Protein AF-A0A8K0CFI1-F1 (afdb_monomer_lite)

Radius of gyration: 25.07 Å; chains: 1; bounding box: 62×18×66 Å

Secondary structure (DSSP, 8-state):
-PEE-SGGGHHHHHHHHHHTTTS-HHHHT---EEEETTTTEEEEGGG--GGGGT--------------------HHHHHHHHHHHTT--

pLDDT: mean 71.22, std 16.39, range [45.16, 94.19]

Structure (mmCIF, N/CA/C/O backbone):
data_AF-A0A8K0CFI1-F1
#
_entry.id   AF-A0A8K0CFI1-F1
#
loop_
_atom_site.group_PDB
_atom_site.id
_atom_site.type_symbol
_atom_site.label_atom_id
_atom_site.label_alt_id
_atom_site.label_comp_id
_atom_site.label_asym_id
_atom_site.label_entity_id
_atom_site.label_seq_id
_atom_site.pdbx_PDB_ins_code
_atom_site.Cartn_x
_atom_site.Cartn_y
_atom_site.Cartn_z
_atom_site.occupancy
_atom_site.B_iso_or_equiv
_atom_site.auth_seq_id
_atom_site.auth_comp_id
_atom_site.auth_asym_id
_atom_site.auth_atom_id
_atom_site.pdbx_PDB_model_num
ATOM 1 N N . ASN A 1 1 ? 10.883 -10.930 -6.817 1.00 62.56 1 ASN A N 1
ATOM 2 C CA . ASN A 1 1 ? 9.438 -10.639 -6.826 1.00 62.56 1 ASN A CA 1
ATOM 3 C C . ASN A 1 1 ? 9.235 -9.181 -6.418 1.00 62.56 1 ASN A C 1
ATOM 5 O O . ASN A 1 1 ? 9.350 -8.910 -5.227 1.00 62.56 1 ASN A O 1
ATOM 9 N N . PRO A 1 2 ? 9.084 -8.227 -7.353 1.00 83.69 2 PRO A N 1
ATOM 10 C CA . PRO A 1 2 ? 8.795 -6.841 -6.989 1.00 83.69 2 PRO A CA 1
ATOM 11 C C . PRO A 1 2 ? 7.355 -6.725 -6.468 1.00 83.69 2 PRO A C 1
ATOM 13 O O . PRO A 1 2 ? 6.441 -7.305 -7.046 1.00 83.69 2 PRO A O 1
ATOM 16 N N . LEU A 1 3 ? 7.150 -5.994 -5.371 1.00 91.62 3 LEU A N 1
ATOM 17 C CA . LEU A 1 3 ? 5.808 -5.716 -4.850 1.00 91.62 3 LEU A CA 1
ATOM 18 C C . LEU A 1 3 ? 5.058 -4.793 -5.818 1.00 91.62 3 LEU A C 1
ATOM 20 O O . LEU A 1 3 ? 5.658 -3.865 -6.360 1.00 91.62 3 LEU A O 1
ATOM 24 N N . VAL A 1 4 ? 3.757 -5.006 -6.004 1.00 92.69 4 VAL A N 1
ATOM 25 C CA . VAL A 1 4 ? 2.905 -4.179 -6.873 1.00 92.69 4 VAL A CA 1
ATOM 26 C C . VAL A 1 4 ? 2.067 -3.239 -6.011 1.00 92.69 4 VAL A C 1
ATOM 28 O O . VAL A 1 4 ? 1.464 -3.670 -5.035 1.00 92.69 4 VAL A O 1
ATOM 31 N N . CYS A 1 5 ? 2.043 -1.944 -6.334 1.00 92.06 5 CYS A N 1
ATOM 32 C CA . CYS A 1 5 ? 1.241 -0.965 -5.599 1.00 92.06 5 CYS A CA 1
ATOM 33 C C . CYS A 1 5 ? -0.250 -1.073 -5.979 1.00 92.06 5 CYS A C 1
ATOM 35 O O . CYS A 1 5 ? -0.770 -0.208 -6.685 1.00 92.06 5 CYS A O 1
ATOM 37 N N . ASP A 1 6 ? -0.933 -2.116 -5.505 1.00 89.31 6 ASP A N 1
ATOM 38 C CA . ASP A 1 6 ? -2.367 -2.352 -5.711 1.00 89.31 6 ASP A CA 1
ATOM 39 C C . ASP A 1 6 ? -3.162 -2.471 -4.393 1.00 89.31 6 ASP A C 1
ATOM 41 O O . ASP A 1 6 ? -2.632 -2.386 -3.282 1.00 89.31 6 ASP A O 1
ATOM 45 N N . CYS A 1 7 ? -4.476 -2.655 -4.505 1.00 88.12 7 CYS A N 1
ATOM 46 C CA . CYS A 1 7 ? -5.367 -2.665 -3.351 1.00 88.12 7 CYS A CA 1
ATOM 47 C C . CYS A 1 7 ? -5.143 -3.804 -2.364 1.00 88.12 7 CYS A C 1
ATOM 49 O O . CYS A 1 7 ? -5.569 -3.676 -1.212 1.00 88.12 7 CYS A O 1
ATOM 51 N N . GLU A 1 8 ? -4.484 -4.883 -2.776 1.00 87.06 8 GLU A N 1
ATOM 52 C CA . GLU A 1 8 ? -4.150 -5.980 -1.875 1.00 87.06 8 GLU A CA 1
ATOM 53 C C . GLU A 1 8 ? -2.958 -5.629 -0.987 1.00 87.06 8 GLU A C 1
ATOM 55 O O . GLU A 1 8 ? -2.789 -6.236 0.063 1.00 87.06 8 GLU A O 1
ATOM 60 N N . LEU A 1 9 ? 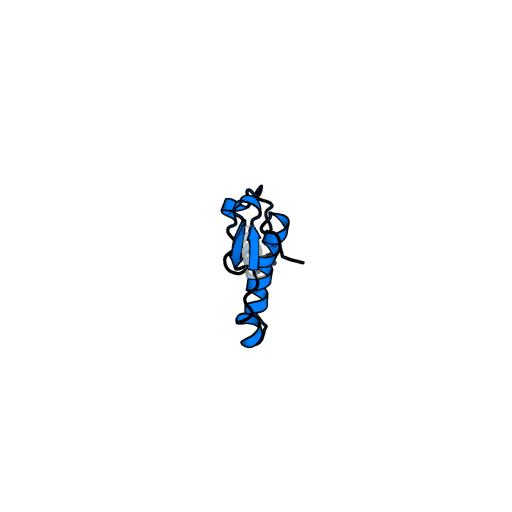-2.175 -4.600 -1.327 1.00 89.25 9 LEU A N 1
ATOM 61 C CA . LEU A 1 9 ? -1.016 -4.177 -0.540 1.00 89.25 9 LEU A CA 1
ATOM 62 C C . LEU A 1 9 ? -1.346 -3.162 0.572 1.00 89.25 9 LEU A C 1
ATOM 64 O O . LEU A 1 9 ? -0.478 -2.804 1.369 1.00 89.25 9 LEU A O 1
ATOM 68 N N . GLN A 1 10 ? -2.597 -2.700 0.681 1.00 85.50 10 GLN A N 1
ATOM 69 C CA . GLN A 1 10 ? -2.992 -1.674 1.661 1.00 85.50 10 GLN A CA 1
ATOM 70 C C . GLN A 1 10 ? -2.712 -2.070 3.117 1.00 85.50 10 GLN A C 1
ATOM 72 O O . GLN A 1 10 ? -2.299 -1.224 3.918 1.00 85.50 10 GLN A O 1
ATOM 77 N N . TRP A 1 11 ? -2.897 -3.350 3.462 1.00 83.56 11 TRP A N 1
ATOM 78 C CA . TRP A 1 11 ? -2.673 -3.857 4.823 1.00 83.56 11 TRP A CA 1
ATOM 79 C C . TRP A 1 11 ? -1.232 -3.626 5.291 1.00 83.56 11 TRP A C 1
ATOM 81 O O . TRP A 1 11 ? -0.989 -3.411 6.480 1.00 83.56 11 TRP A O 1
ATOM 91 N N . TYR A 1 12 ? -0.278 -3.609 4.355 1.00 83.62 12 TYR A N 1
ATOM 92 C CA . TYR A 1 12 ? 1.145 -3.521 4.648 1.00 83.62 12 TYR A CA 1
ATOM 93 C C . TYR A 1 12 ? 1.508 -2.191 5.317 1.00 83.62 12 TYR A C 1
ATOM 95 O O . TYR A 1 12 ? 2.337 -2.158 6.225 1.00 83.62 12 TYR A O 1
ATOM 103 N N . LYS A 1 13 ? 0.829 -1.092 4.950 1.00 79.75 13 LYS A N 1
ATOM 104 C CA . LYS A 1 13 ? 1.006 0.218 5.604 1.00 79.75 13 LYS A CA 1
ATOM 105 C C . LYS A 1 13 ? 0.680 0.149 7.094 1.00 79.75 13 LYS A C 1
ATOM 107 O O . LYS A 1 13 ? 1.396 0.721 7.913 1.00 79.75 13 LYS A O 1
ATOM 112 N N . ASN A 1 14 ? -0.409 -0.536 7.438 1.00 79.06 14 ASN A N 1
ATOM 113 C CA . ASN A 1 14 ? -0.868 -0.670 8.818 1.00 79.06 14 ASN A CA 1
ATOM 114 C C . ASN A 1 14 ? 0.016 -1.647 9.596 1.00 79.06 14 ASN A C 1
ATOM 116 O O . ASN A 1 14 ? 0.388 -1.364 10.730 1.00 79.06 14 ASN A O 1
ATOM 120 N N . TRP A 1 15 ? 0.432 -2.745 8.966 1.00 82.12 15 TRP A N 1
ATOM 121 C CA . TRP A 1 15 ? 1.381 -3.687 9.554 1.00 82.12 15 TRP A CA 1
ATOM 122 C C . TRP A 1 15 ? 2.734 -3.033 9.872 1.00 82.12 15 TRP A C 1
ATOM 124 O O . TRP A 1 15 ? 3.221 -3.158 10.994 1.00 82.12 15 TRP A O 1
ATOM 134 N N . LEU A 1 16 ? 3.282 -2.230 8.949 1.00 78.94 16 LEU A N 1
ATOM 135 C CA . LEU A 1 16 ? 4.516 -1.467 9.173 1.00 78.94 16 LEU A CA 1
ATOM 136 C C . LEU A 1 16 ? 4.421 -0.509 10.366 1.00 78.94 16 LEU A C 1
ATOM 138 O O . LEU A 1 16 ? 5.406 -0.326 11.078 1.00 78.94 16 LEU A O 1
ATOM 142 N N . LYS A 1 17 ? 3.261 0.117 10.600 1.00 77.12 17 LYS A N 1
ATOM 143 C CA . LYS A 1 17 ? 3.071 0.992 11.768 1.00 77.12 17 LYS A CA 1
ATOM 144 C C . LYS A 1 17 ? 3.207 0.219 13.081 1.00 77.12 17 LYS A C 1
ATOM 146 O O . LYS A 1 17 ? 3.863 0.720 13.985 1.00 77.12 17 LYS A O 1
ATOM 151 N N . ASN A 1 18 ? 2.647 -0.989 13.154 1.00 77.38 18 ASN A N 1
ATOM 152 C CA . ASN A 1 18 ? 2.683 -1.819 14.363 1.00 77.38 18 ASN A CA 1
ATOM 153 C C . ASN A 1 18 ? 4.066 -2.435 14.625 1.00 77.38 18 ASN A C 1
ATOM 155 O O . ASN A 1 18 ? 4.438 -2.642 15.775 1.00 77.38 18 ASN A O 1
ATOM 159 N N . LEU A 1 19 ? 4.841 -2.722 13.574 1.00 72.94 19 LEU A N 1
ATOM 160 C CA . LEU A 1 19 ? 6.209 -3.231 13.720 1.00 72.94 19 LEU A CA 1
ATOM 161 C C . LEU A 1 19 ? 7.191 -2.184 14.240 1.00 72.94 19 LEU A C 1
ATOM 163 O O . LEU A 1 19 ? 8.078 -2.505 15.024 1.00 72.94 19 LEU A O 1
ATOM 167 N N . ARG A 1 20 ? 7.026 -0.917 13.840 1.00 66.62 20 ARG A N 1
ATOM 168 C CA . ARG A 1 20 ? 7.898 0.180 14.298 1.00 66.62 20 ARG A CA 1
ATOM 169 C C . ARG A 1 20 ? 7.889 0.369 15.814 1.00 66.62 20 ARG A C 1
ATOM 171 O O . ARG A 1 20 ? 8.833 0.942 16.341 1.00 66.62 20 ARG A O 1
ATOM 178 N N . GLU A 1 21 ? 6.841 -0.085 16.492 1.00 64.81 21 GLU A N 1
ATOM 179 C CA . GLU A 1 21 ? 6.745 -0.052 17.952 1.00 64.81 21 GLU A CA 1
ATOM 180 C C . GLU A 1 21 ? 7.556 -1.177 18.625 1.00 64.81 21 GLU A C 1
ATOM 182 O O . GLU A 1 21 ? 7.863 -1.075 19.809 1.00 64.81 21 GLU A O 1
ATOM 187 N N . LYS A 1 22 ? 7.918 -2.242 17.892 1.00 64.69 22 LYS A N 1
ATOM 188 C CA . LYS A 1 22 ? 8.491 -3.475 18.460 1.00 64.69 22 LYS A CA 1
ATOM 189 C C . LYS A 1 22 ? 9.895 -3.841 17.969 1.00 64.69 22 LYS A C 1
ATOM 191 O O . LYS A 1 22 ? 10.577 -4.568 18.684 1.00 64.69 22 LYS A O 1
ATOM 196 N N . ASP A 1 23 ? 10.324 -3.364 16.800 1.00 63.12 23 ASP A N 1
ATOM 197 C CA . ASP A 1 23 ? 11.581 -3.800 16.172 1.00 63.12 23 ASP A CA 1
ATOM 198 C C . ASP A 1 23 ? 12.762 -2.824 16.337 1.00 63.12 23 ASP A C 1
ATOM 200 O O . ASP A 1 23 ? 12.597 -1.597 16.350 1.00 63.12 23 ASP A O 1
ATOM 204 N N . ASP A 1 24 ? 13.972 -3.403 16.349 1.00 63.66 24 ASP A N 1
ATOM 205 C CA . ASP A 1 24 ? 15.273 -2.725 16.367 1.00 63.66 24 ASP A CA 1
ATOM 206 C C . ASP A 1 24 ? 15.408 -1.653 15.270 1.00 63.66 24 ASP A C 1
ATOM 208 O O . ASP A 1 24 ? 14.944 -1.801 14.133 1.00 63.66 24 ASP A O 1
ATOM 212 N N . GLU A 1 25 ? 16.155 -0.590 15.584 1.00 64.38 25 GLU A N 1
ATOM 213 C CA . GLU A 1 25 ? 16.445 0.573 14.726 1.00 64.38 25 GLU A CA 1
ATOM 214 C C . GLU A 1 25 ? 16.926 0.196 13.300 1.00 64.38 25 GLU A C 1
ATOM 216 O O . GLU A 1 25 ? 16.769 0.962 12.344 1.00 64.38 25 GLU A O 1
ATOM 221 N N . MET A 1 26 ? 17.483 -1.011 13.126 1.00 63.44 26 MET A N 1
ATOM 222 C CA . MET A 1 26 ? 17.922 -1.556 11.837 1.00 63.44 26 MET A CA 1
ATOM 223 C C . MET A 1 26 ? 16.781 -1.950 10.886 1.00 63.44 26 MET A C 1
ATOM 225 O O . MET A 1 26 ? 16.912 -1.728 9.680 1.00 63.44 26 MET A O 1
ATOM 229 N N . MET A 1 27 ? 15.658 -2.489 11.376 1.00 63.16 27 MET A N 1
ATOM 230 C CA . MET A 1 27 ? 14.521 -2.847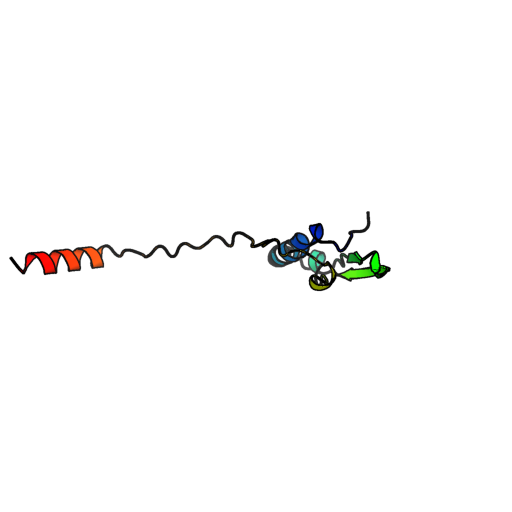 10.509 1.00 63.16 27 MET A CA 1
ATOM 231 C C . MET A 1 27 ? 13.793 -1.598 9.998 1.00 63.16 27 MET A C 1
ATOM 233 O O . MET A 1 27 ? 13.296 -1.576 8.871 1.00 63.16 27 MET A O 1
ATOM 237 N N . GLN A 1 28 ? 13.831 -0.510 10.772 1.00 63.06 28 GLN A N 1
ATOM 238 C CA . GLN A 1 28 ? 13.250 0.786 10.405 1.00 63.06 28 GLN A CA 1
ATOM 239 C C . GLN A 1 28 ? 13.972 1.452 9.220 1.00 63.06 28 GLN A C 1
ATOM 241 O O . GLN A 1 28 ? 13.357 2.217 8.472 1.00 63.06 28 GLN A O 1
ATOM 246 N N . LYS A 1 29 ? 15.261 1.139 9.018 1.00 65.06 29 LYS A N 1
ATOM 247 C CA . LYS A 1 29 ? 16.104 1.694 7.944 1.00 65.06 29 LYS A CA 1
ATOM 248 C C . LYS A 1 29 ? 15.987 0.941 6.615 1.00 65.06 29 LYS A C 1
ATOM 250 O O . LYS A 1 29 ? 16.485 1.428 5.598 1.00 65.06 29 LYS A O 1
ATOM 255 N N . LYS A 1 30 ? 15.330 -0.225 6.574 1.00 72.06 30 LYS A N 1
ATOM 256 C CA . LYS A 1 30 ? 15.230 -1.017 5.341 1.00 72.06 30 LYS A CA 1
ATOM 257 C C . LYS A 1 30 ? 14.167 -0.429 4.409 1.00 72.06 30 LYS A C 1
ATOM 259 O O . LYS A 1 30 ? 12.962 -0.564 4.624 1.00 72.06 30 LYS A O 1
ATOM 264 N N . ARG A 1 31 ? 14.622 0.235 3.341 1.00 78.94 31 ARG A N 1
ATOM 265 C CA . ARG A 1 31 ? 13.748 0.807 2.309 1.00 78.94 31 ARG A CA 1
ATOM 266 C C . ARG A 1 31 ? 13.060 -0.319 1.538 1.00 78.94 31 ARG A C 1
ATOM 268 O O . ARG A 1 31 ? 13.678 -0.957 0.694 1.00 78.94 31 ARG A O 1
ATOM 275 N N . THR A 1 32 ? 11.780 -0.544 1.818 1.00 87.12 32 THR A N 1
ATOM 276 C CA . THR A 1 32 ? 10.955 -1.495 1.062 1.00 87.12 32 THR A CA 1
ATOM 277 C C . THR A 1 32 ? 10.019 -0.713 0.139 1.00 87.12 32 THR A C 1
ATOM 279 O O . THR A 1 32 ? 9.358 0.233 0.581 1.00 87.12 32 THR A O 1
ATOM 282 N N . VAL A 1 33 ? 9.999 -1.069 -1.147 1.00 91.94 33 VAL A N 1
ATOM 283 C CA . VAL A 1 33 ? 9.270 -0.344 -2.199 1.00 91.94 33 VAL A CA 1
ATOM 284 C C . VAL A 1 33 ? 8.305 -1.259 -2.950 1.00 91.94 33 VAL A C 1
ATOM 286 O O . VAL A 1 33 ? 8.529 -2.466 -3.031 1.00 91.94 33 VAL A O 1
ATOM 289 N N . CYS A 1 34 ? 7.246 -0.674 -3.508 1.00 93.00 34 CYS A N 1
ATOM 290 C CA . CYS A 1 34 ? 6.401 -1.296 -4.524 1.00 93.00 34 CYS A CA 1
ATOM 291 C C . CYS A 1 34 ? 6.498 -0.523 -5.843 1.00 93.00 34 CYS A C 1
ATOM 293 O O . CYS A 1 34 ? 6.846 0.658 -5.850 1.00 93.00 34 CYS A O 1
ATOM 295 N N . ILE A 1 35 ? 6.178 -1.184 -6.951 1.00 94.19 35 ILE A N 1
ATOM 296 C CA . ILE A 1 35 ? 6.111 -0.599 -8.289 1.00 94.19 35 ILE A CA 1
ATOM 297 C C . ILE A 1 35 ? 4.643 -0.380 -8.647 1.00 94.19 35 ILE A C 1
ATOM 299 O O . ILE A 1 35 ? 3.823 -1.285 -8.496 1.00 94.19 35 ILE A O 1
ATOM 303 N N . MET A 1 36 ? 4.309 0.809 -9.145 1.00 93.06 36 MET A N 1
ATOM 304 C CA . MET A 1 36 ? 3.016 1.097 -9.757 1.00 93.06 36 MET A CA 1
ATOM 305 C C . MET A 1 36 ? 3.133 0.910 -11.277 1.00 93.06 36 MET A C 1
ATOM 307 O O . MET A 1 36 ? 3.749 1.756 -11.929 1.00 93.06 36 MET A O 1
ATOM 311 N N . PRO A 1 37 ? 2.559 -0.158 -11.866 1.00 90.19 37 PRO A N 1
ATOM 312 C CA . PRO A 1 37 ? 2.783 -0.493 -13.275 1.00 90.19 37 PRO A CA 1
ATOM 313 C C . PRO A 1 37 ? 2.297 0.590 -14.241 1.00 90.19 37 PRO A C 1
ATOM 315 O O . PRO A 1 37 ? 2.930 0.839 -15.256 1.00 90.19 37 PRO A O 1
ATOM 318 N N . GLN A 1 38 ? 1.211 1.283 -13.889 1.00 91.00 38 GLN A N 1
ATOM 319 C CA . GLN A 1 38 ? 0.627 2.350 -14.709 1.00 91.00 38 GLN A CA 1
ATOM 320 C C . GLN A 1 38 ? 1.558 3.566 -14.856 1.00 91.00 38 GLN A C 1
ATOM 322 O O . GLN A 1 38 ? 1.533 4.247 -15.875 1.00 91.00 38 GLN A O 1
ATOM 327 N N . GLU A 1 39 ? 2.401 3.828 -13.853 1.00 91.69 39 GLU A N 1
ATOM 328 C CA . GLU A 1 39 ? 3.323 4.971 -13.836 1.00 91.69 39 GLU A CA 1
ATOM 329 C C . GLU A 1 39 ? 4.788 4.559 -14.052 1.00 91.69 39 GLU A C 1
ATOM 331 O O . GLU A 1 39 ? 5.654 5.425 -14.146 1.00 91.69 39 GLU A O 1
ATOM 336 N N . HIS A 1 40 ? 5.079 3.252 -14.079 1.00 92.81 40 HIS A N 1
ATOM 337 C CA . HIS A 1 40 ? 6.439 2.694 -14.047 1.00 92.81 40 HIS A CA 1
ATOM 338 C C . HIS A 1 40 ? 7.299 3.294 -12.923 1.00 92.81 40 HIS A C 1
ATOM 340 O O . HIS A 1 40 ? 8.496 3.536 -13.081 1.00 92.81 40 HIS A O 1
ATOM 346 N N . ARG A 1 41 ? 6.668 3.564 -11.774 1.00 93.31 41 ARG A N 1
ATOM 347 C CA . ARG A 1 41 ? 7.270 4.313 -10.671 1.00 93.31 41 ARG A CA 1
ATOM 348 C C . ARG A 1 41 ? 7.305 3.500 -9.389 1.00 93.31 41 ARG A C 1
ATOM 350 O O . ARG A 1 41 ? 6.333 2.838 -9.030 1.00 93.31 41 ARG A O 1
ATOM 357 N N . GLU A 1 42 ? 8.421 3.614 -8.679 1.00 93.75 42 GLU A N 1
ATOM 358 C CA . GLU A 1 42 ? 8.586 3.054 -7.343 1.00 93.75 42 GLU A CA 1
ATOM 359 C C . GLU A 1 42 ? 8.022 3.979 -6.258 1.00 93.75 42 GLU A C 1
ATOM 361 O O . GLU A 1 42 ? 8.220 5.199 -6.273 1.00 93.75 42 GLU A O 1
ATOM 366 N N . TYR A 1 43 ? 7.372 3.371 -5.269 1.00 92.19 43 TYR A N 1
ATOM 367 C CA . TYR A 1 43 ? 6.808 4.025 -4.096 1.00 92.19 43 TYR A CA 1
ATOM 368 C C . TYR A 1 43 ? 7.289 3.342 -2.816 1.00 92.19 43 TYR A C 1
ATOM 370 O O . TYR A 1 43 ? 7.360 2.118 -2.736 1.00 92.19 43 TYR A O 1
ATOM 378 N N . ASN A 1 44 ? 7.611 4.134 -1.790 1.00 91.06 44 ASN A N 1
ATOM 379 C CA . ASN A 1 44 ? 7.981 3.606 -0.476 1.00 91.06 44 ASN A CA 1
ATOM 380 C C . ASN A 1 44 ? 6.736 3.062 0.239 1.00 91.06 44 ASN A C 1
ATOM 382 O O . ASN A 1 44 ? 5.729 3.761 0.327 1.00 91.06 44 ASN A O 1
ATOM 386 N N . LEU A 1 45 ? 6.819 1.858 0.813 1.00 88.31 45 LEU A N 1
ATOM 387 C CA . LEU A 1 45 ? 5.694 1.240 1.524 1.00 88.31 45 LEU A CA 1
ATOM 388 C C . LEU A 1 45 ? 5.251 1.999 2.784 1.00 88.31 45 LEU A C 1
ATOM 390 O O . LEU A 1 45 ? 4.090 1.923 3.180 1.00 88.31 45 LEU A O 1
ATOM 394 N N . GLN A 1 46 ? 6.147 2.774 3.398 1.00 85.31 46 GLN A N 1
ATOM 395 C CA . GLN A 1 46 ? 5.806 3.676 4.503 1.00 85.31 46 GLN A CA 1
ATOM 396 C C . GLN A 1 46 ? 4.941 4.858 4.033 1.00 85.31 46 GLN A C 1
ATOM 398 O O . GLN A 1 46 ? 4.171 5.409 4.819 1.00 85.31 46 GLN A O 1
ATOM 403 N N . ASN A 1 47 ? 5.035 5.224 2.751 1.00 86.62 47 ASN A N 1
ATOM 404 C CA . ASN A 1 47 ? 4.288 6.314 2.132 1.00 86.62 47 ASN A CA 1
ATOM 405 C C . ASN A 1 47 ? 3.563 5.836 0.863 1.00 86.62 47 ASN A C 1
ATOM 407 O O . ASN A 1 47 ? 3.807 6.328 -0.240 1.00 86.62 47 ASN A O 1
ATOM 411 N N . LEU A 1 48 ? 2.700 4.829 1.031 1.00 88.12 48 LEU A N 1
ATOM 412 C CA . LEU A 1 48 ? 1.911 4.275 -0.067 1.00 88.12 48 LEU A CA 1
ATOM 413 C C . LEU A 1 48 ? 0.928 5.309 -0.643 1.00 88.12 48 LEU A C 1
ATOM 415 O O . LEU A 1 48 ? 0.208 5.947 0.138 1.00 88.12 48 LEU A O 1
ATOM 419 N N . PRO A 1 49 ? 0.830 5.422 -1.983 1.00 89.44 49 PRO A N 1
ATOM 420 C CA . PRO A 1 49 ? -0.066 6.355 -2.655 1.00 89.44 49 PRO A CA 1
ATOM 421 C C . PRO A 1 49 ? -1.501 5.804 -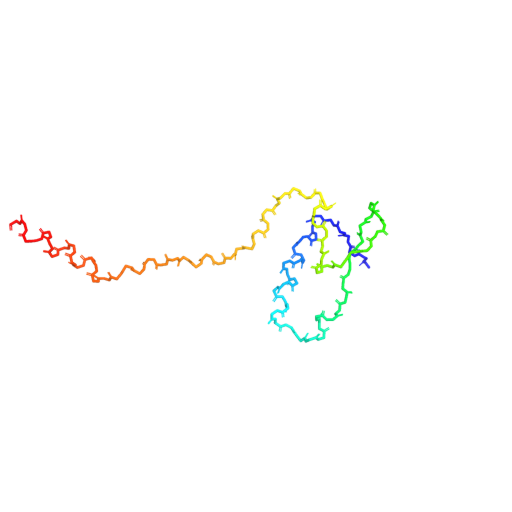2.707 1.00 89.44 49 PRO A C 1
ATOM 423 O O . PRO A 1 49 ? -2.017 5.512 -3.781 1.00 89.44 49 PRO A O 1
ATOM 426 N N . LEU A 1 50 ? -2.146 5.645 -1.545 1.00 86.25 50 LEU A N 1
ATOM 427 C CA . LEU A 1 50 ? -3.460 4.989 -1.408 1.00 86.25 50 LEU A CA 1
ATOM 428 C C . LEU A 1 50 ? -4.528 5.555 -2.359 1.00 86.25 50 LEU A C 1
ATOM 430 O O . LEU A 1 50 ? -5.294 4.794 -2.940 1.00 86.25 50 LEU A O 1
ATOM 434 N N . GLU A 1 51 ? -4.531 6.871 -2.565 1.00 84.62 51 GLU A N 1
ATOM 435 C CA . GLU A 1 51 ? -5.456 7.565 -3.473 1.00 84.62 51 GLU A CA 1
ATOM 436 C C . GLU A 1 51 ? -5.284 7.132 -4.935 1.00 84.62 51 GLU A C 1
ATOM 438 O O . GLU A 1 51 ? -6.255 7.023 -5.674 1.00 84.62 51 GLU A O 1
ATOM 443 N N . LYS A 1 52 ? -4.049 6.826 -5.349 1.00 87.44 52 LYS A N 1
ATOM 444 C CA . LYS A 1 52 ? -3.722 6.403 -6.718 1.00 87.44 52 LYS A CA 1
ATOM 445 C C . LYS A 1 52 ? -3.957 4.918 -6.968 1.00 87.44 52 LYS A C 1
ATOM 447 O O . LYS A 1 52 ? -3.988 4.483 -8.114 1.00 87.44 52 LYS A O 1
ATOM 452 N N . MET A 1 53 ? -4.094 4.130 -5.904 1.00 86.44 53 MET A N 1
ATOM 453 C CA . MET A 1 53 ? -4.308 2.686 -6.001 1.00 86.44 53 MET A CA 1
ATOM 454 C C . MET A 1 53 ? -5.760 2.352 -6.403 1.00 86.44 53 MET A C 1
ATOM 456 O O . MET A 1 53 ? -6.053 1.188 -6.648 1.00 86.44 53 MET A O 1
ATOM 460 N N . ASN A 1 54 ? -6.646 3.359 -6.530 1.00 79.38 54 ASN A N 1
ATOM 461 C CA . ASN A 1 54 ? -8.043 3.244 -6.984 1.00 79.38 54 ASN A CA 1
ATOM 462 C C . ASN A 1 54 ? -8.854 2.192 -6.220 1.00 79.38 54 ASN A C 1
ATOM 464 O O . ASN A 1 54 ? -9.653 1.441 -6.782 1.00 79.38 54 ASN A O 1
ATOM 468 N N . CYS A 1 55 ? -8.633 2.122 -4.914 1.00 80.25 55 CYS A N 1
ATOM 469 C CA . CYS A 1 55 ? -9.253 1.101 -4.102 1.00 80.25 55 CYS A CA 1
ATOM 470 C C . CYS A 1 55 ? -10.660 1.487 -3.689 1.00 80.25 55 CYS A C 1
ATOM 472 O O . CYS A 1 55 ? -10.885 2.550 -3.116 1.00 80.25 55 CYS A O 1
ATOM 474 N N . VAL A 1 56 ? -11.600 0.567 -3.897 1.00 80.69 56 VAL A N 1
ATOM 475 C CA . VAL A 1 56 ? -12.866 0.598 -3.168 1.00 80.69 56 VAL A CA 1
ATOM 476 C C . VAL A 1 56 ? -12.510 0.502 -1.689 1.00 80.69 56 VAL A C 1
ATOM 478 O O . VAL A 1 56 ? -11.737 -0.383 -1.314 1.00 80.69 56 VAL A O 1
ATOM 481 N N . VAL A 1 57 ? -13.020 1.427 -0.871 1.00 66.00 57 VAL A N 1
ATOM 482 C CA . VAL A 1 57 ? -12.791 1.453 0.578 1.00 66.00 57 VAL A CA 1
ATOM 483 C C . VAL A 1 57 ? -13.266 0.124 1.165 1.00 66.00 57 VAL A C 1
ATOM 485 O O . VAL A 1 57 ? -14.429 -0.052 1.510 1.00 66.00 57 VAL A O 1
ATOM 488 N N . LYS A 1 58 ? -12.359 -0.845 1.269 1.00 62.25 58 LYS A N 1
ATOM 489 C CA . LYS A 1 58 ? -12.492 -1.937 2.216 1.00 62.25 58 LYS A CA 1
ATOM 490 C C . LYS A 1 58 ? -12.027 -1.322 3.516 1.00 62.25 58 LYS A C 1
ATOM 492 O O . LYS A 1 58 ? -10.873 -0.909 3.616 1.00 62.25 58 LYS A O 1
ATOM 497 N N . ALA A 1 59 ? -12.939 -1.181 4.466 1.00 58.03 59 ALA A N 1
ATOM 498 C CA . ALA A 1 59 ? -12.591 -0.822 5.824 1.00 58.03 59 ALA A CA 1
ATOM 499 C C . ALA A 1 59 ? -11.656 -1.915 6.363 1.00 58.03 59 ALA A C 1
ATOM 501 O O . ALA A 1 59 ? -12.092 -2.864 7.004 1.00 58.03 59 ALA A O 1
ATOM 502 N N . TYR A 1 60 ? -10.354 -1.798 6.098 1.00 59.97 60 TYR A N 1
ATOM 503 C CA . TYR A 1 60 ? -9.308 -2.460 6.869 1.00 59.97 60 TYR A CA 1
ATOM 504 C C . TYR A 1 60 ? -9.166 -1.699 8.193 1.00 59.97 60 TYR A C 1
ATOM 506 O O . TYR A 1 60 ? -8.077 -1.283 8.589 1.00 59.97 60 TYR A O 1
ATOM 514 N N . GLU A 1 61 ? -10.311 -1.461 8.837 1.00 52.25 61 GLU A N 1
ATOM 515 C CA . GLU A 1 61 ? -10.401 -1.196 10.253 1.00 52.25 61 GLU A CA 1
ATOM 516 C C . GLU A 1 61 ? -9.777 -2.439 10.877 1.00 52.25 61 GLU A C 1
ATOM 518 O O . GLU A 1 61 ? -10.332 -3.540 10.844 1.00 52.25 61 GLU A O 1
ATOM 523 N N . MET A 1 62 ? -8.554 -2.282 11.379 1.00 53.41 62 MET A N 1
ATOM 524 C CA . MET A 1 62 ? -8.082 -3.165 12.429 1.00 53.41 62 MET A CA 1
ATOM 525 C C . MET A 1 62 ? -9.233 -3.242 13.438 1.00 53.41 62 MET A C 1
ATOM 527 O O . MET A 1 62 ? -9.764 -2.179 13.771 1.00 53.41 62 MET A O 1
ATOM 531 N N . PRO A 1 63 ? -9.635 -4.417 13.949 1.00 48.62 63 PRO A N 1
ATOM 532 C CA . PRO A 1 63 ? -10.378 -4.434 15.189 1.00 48.62 63 PRO A CA 1
ATOM 533 C C . PRO A 1 63 ? -9.438 -3.821 16.229 1.00 48.62 63 PRO A C 1
ATOM 535 O O . PRO A 1 63 ? -8.653 -4.512 16.873 1.00 48.62 63 PRO A O 1
ATOM 538 N N . SER A 1 64 ? -9.464 -2.492 16.359 1.00 46.72 64 SER A N 1
ATOM 539 C CA . SER A 1 64 ? -9.131 -1.829 17.596 1.00 46.72 64 SER A CA 1
ATOM 540 C C . SER A 1 64 ? -10.051 -2.523 18.567 1.00 46.72 64 SER A C 1
ATOM 542 O O . SER A 1 64 ? -11.270 -2.357 18.465 1.00 46.72 64 SER A O 1
ATOM 544 N N . SER A 1 65 ? -9.476 -3.405 19.384 1.00 50.78 65 SER A N 1
ATOM 545 C CA . SER A 1 65 ? -10.111 -3.960 20.562 1.00 50.78 65 SER A CA 1
ATOM 546 C C . SER A 1 65 ? -10.957 -2.842 21.126 1.00 50.78 65 SER A C 1
ATOM 548 O O . SER A 1 65 ? -10.418 -1.847 21.618 1.00 50.78 65 SER A O 1
ATOM 550 N N . SER A 1 66 ? -12.268 -2.929 20.902 1.00 47.41 66 SER A N 1
ATOM 551 C CA . SER A 1 66 ? -13.190 -2.000 21.499 1.00 47.41 66 SER A CA 1
ATOM 552 C C . SER A 1 66 ? -12.975 -2.277 22.964 1.00 47.41 66 SER A C 1
ATOM 554 O O . SER A 1 66 ? -13.375 -3.327 23.462 1.00 47.41 66 SER A O 1
ATOM 556 N N . SER A 1 67 ? -12.230 -1.399 23.629 1.00 48.94 67 SER A N 1
ATOM 557 C CA . SER A 1 67 ? -12.261 -1.287 25.066 1.00 48.94 67 SER A CA 1
ATOM 558 C C . SER A 1 67 ? -13.710 -0.933 25.319 1.00 48.94 67 SER A C 1
ATOM 560 O O . SER A 1 67 ? -14.096 0.236 25.270 1.00 48.94 67 SER A O 1
ATOM 562 N N . SER A 1 68 ? -14.547 -1.965 25.434 1.00 47.44 68 SER A N 1
ATOM 563 C CA . SER A 1 68 ? -15.877 -1.876 25.978 1.00 47.44 68 SER A CA 1
ATOM 564 C C . SER A 1 68 ? -15.663 -1.034 27.209 1.00 47.44 68 SER A C 1
ATOM 566 O O . SER A 1 68 ? -14.964 -1.448 28.138 1.00 47.44 68 SER A O 1
ATOM 568 N N . LYS A 1 69 ? -16.164 0.203 27.156 1.00 46.25 69 LYS A N 1
ATOM 569 C CA . LYS A 1 69 ? -16.410 0.969 28.356 1.00 46.25 69 LYS A CA 1
ATOM 570 C C . LYS A 1 69 ? -17.366 0.069 29.118 1.00 46.25 69 LYS A C 1
ATOM 572 O O . LYS A 1 69 ? -18.566 0.076 28.869 1.00 46.25 69 LYS A O 1
ATOM 577 N N . LEU A 1 70 ? -16.801 -0.805 29.950 1.00 48.88 70 LEU A N 1
ATOM 578 C CA . LEU A 1 70 ? -17.487 -1.374 31.077 1.00 48.88 70 LEU A CA 1
ATOM 579 C C . LEU A 1 70 ? -17.928 -0.125 31.811 1.00 48.88 70 LEU A C 1
ATOM 581 O O . LEU A 1 70 ? -17.126 0.567 32.439 1.00 48.88 70 LEU A O 1
ATOM 585 N N . PHE A 1 71 ? -19.190 0.235 31.603 1.00 51.69 71 PHE A N 1
ATOM 586 C CA . PHE A 1 71 ? -19.915 1.014 32.569 1.00 51.69 71 PHE A CA 1
ATOM 587 C C . PHE A 1 71 ? -19.688 0.254 33.861 1.00 51.69 71 PHE A C 1
ATOM 589 O O . PHE A 1 71 ? -20.233 -0.830 34.056 1.00 51.69 71 PHE A O 1
ATOM 596 N N . THR A 1 72 ? -18.755 0.760 34.665 1.00 45.16 72 THR A N 1
ATOM 597 C CA . THR A 1 72 ? -18.567 0.298 36.023 1.00 45.16 72 THR A CA 1
ATOM 598 C C . THR A 1 72 ? -19.892 0.658 36.675 1.00 45.16 72 THR A C 1
ATOM 600 O O . THR A 1 72 ? -20.169 1.803 37.030 1.00 45.16 72 THR A O 1
ATOM 603 N N . THR A 1 73 ? -20.812 -0.301 36.679 1.00 53.81 73 THR A N 1
ATOM 604 C CA . THR A 1 73 ? -21.994 -0.253 37.512 1.00 53.81 73 THR A CA 1
ATOM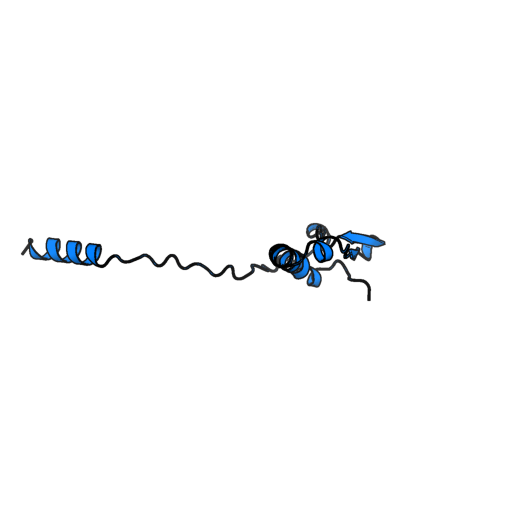 605 C C . THR A 1 73 ? -21.442 -0.392 38.913 1.00 53.81 73 THR A C 1
ATOM 607 O O . THR A 1 73 ? -21.284 -1.496 39.428 1.00 53.81 73 THR A O 1
ATOM 610 N N . SER A 1 74 ? -21.033 0.741 39.483 1.00 50.56 74 SER A N 1
ATOM 611 C CA . SER A 1 74 ? -20.696 0.818 40.890 1.00 50.56 74 SER A CA 1
ATOM 612 C C . SER A 1 74 ? -21.913 0.282 41.647 1.00 50.56 74 SER A C 1
ATOM 614 O O . SER A 1 74 ? -23.003 0.850 41.501 1.00 50.56 74 SER A O 1
ATOM 616 N N . PRO A 1 75 ? -21.783 -0.802 42.433 1.00 54.69 75 PRO A N 1
ATOM 617 C CA . PRO A 1 75 ? -22.908 -1.364 43.177 1.00 54.69 75 PRO A CA 1
ATOM 618 C C . PRO A 1 75 ? -23.519 -0.347 44.159 1.00 54.69 75 PRO A C 1
ATOM 620 O O . PRO A 1 75 ? -24.667 -0.497 44.569 1.00 54.69 75 PRO A O 1
ATOM 623 N N . ALA A 1 76 ? -22.808 0.743 44.472 1.00 54.62 76 ALA A N 1
ATOM 624 C CA . ALA A 1 76 ? -23.316 1.836 45.295 1.00 54.62 76 ALA A CA 1
ATOM 625 C C . ALA A 1 76 ? -24.495 2.600 44.655 1.00 54.62 76 ALA A C 1
ATOM 627 O O . ALA A 1 76 ? -25.386 3.051 45.373 1.00 54.62 76 ALA A O 1
ATOM 628 N N . ALA A 1 77 ? -24.541 2.726 43.321 1.00 54.22 77 ALA A N 1
ATOM 629 C CA . ALA A 1 77 ? -25.600 3.481 42.644 1.00 54.22 77 ALA A CA 1
ATOM 630 C C . ALA A 1 77 ? -26.942 2.726 42.634 1.00 54.22 77 ALA A C 1
ATOM 632 O O . ALA A 1 77 ? -27.994 3.336 42.823 1.00 54.22 77 ALA A O 1
ATOM 633 N N . PHE A 1 78 ? -26.908 1.395 42.492 1.00 56.72 78 PHE A N 1
ATOM 634 C CA . PHE A 1 78 ? -28.104 0.551 42.588 1.00 56.72 78 PHE A CA 1
ATOM 635 C C . PHE A 1 78 ? -28.663 0.495 44.013 1.00 56.72 78 PHE A C 1
ATOM 637 O O . PHE A 1 78 ? -29.881 0.518 44.188 1.00 56.72 78 PHE A O 1
ATOM 644 N N . CYS A 1 79 ? -27.798 0.489 45.033 1.00 55.41 79 CYS A N 1
ATOM 645 C CA . CYS A 1 79 ? -28.248 0.556 46.421 1.00 55.41 79 CYS A CA 1
ATOM 646 C C . CYS A 1 79 ? -29.041 1.841 46.690 1.0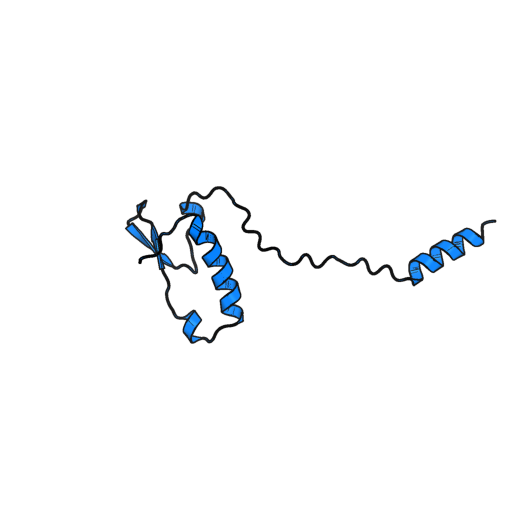0 55.41 79 CYS A C 1
ATOM 648 O O . CYS A 1 79 ? -30.145 1.767 47.222 1.00 55.41 79 CYS A O 1
ATOM 650 N N . LEU A 1 80 ? -28.539 3.009 46.273 1.00 55.00 80 LEU A N 1
ATOM 651 C CA . LEU A 1 80 ? -29.218 4.288 46.521 1.00 55.00 80 LEU A CA 1
ATOM 652 C C . LEU A 1 80 ? -30.604 4.372 45.867 1.00 55.00 80 LEU A C 1
ATOM 654 O O . LEU A 1 80 ? -31.530 4.891 46.485 1.00 55.00 80 LEU A O 1
ATOM 658 N N . TRP A 1 81 ? -30.770 3.815 44.665 1.00 57.12 81 TRP A N 1
ATOM 659 C CA . TRP A 1 81 ? -32.065 3.784 43.974 1.00 57.12 81 TRP A CA 1
ATOM 660 C C . TRP A 1 81 ? -33.106 2.902 44.679 1.00 57.12 81 TRP A C 1
ATOM 662 O O . TRP A 1 81 ? -34.292 3.220 44.687 1.00 57.12 81 TRP A O 1
ATOM 672 N N . LEU A 1 82 ? -32.675 1.808 45.314 1.00 54.75 82 LEU A N 1
ATOM 673 C CA . LEU A 1 82 ? -33.572 0.954 46.098 1.00 54.75 82 LEU A CA 1
ATOM 674 C C . LEU A 1 82 ? -33.899 1.553 47.472 1.00 54.75 82 LEU A C 1
ATOM 676 O O . LEU A 1 82 ? -35.011 1.360 47.961 1.00 54.75 82 LEU A O 1
ATOM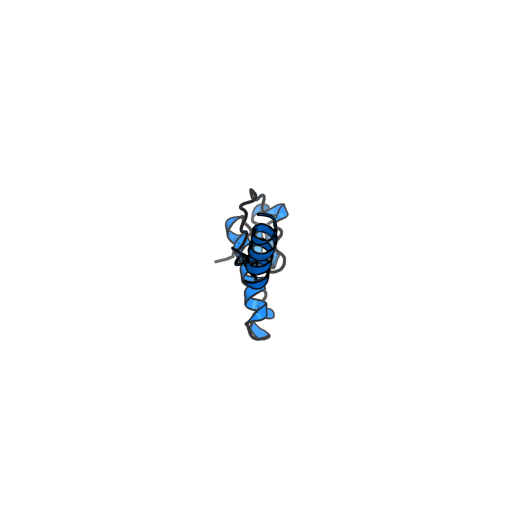 680 N N . TYR A 1 83 ? -32.973 2.298 48.086 1.00 53.88 83 TYR A N 1
ATOM 681 C CA . TYR A 1 83 ? -33.237 2.995 49.350 1.00 53.88 83 TYR A CA 1
ATOM 682 C C . TYR A 1 83 ? -34.264 4.121 49.189 1.00 53.88 83 TYR A C 1
ATOM 684 O O . TYR A 1 83 ? -35.132 4.263 50.047 1.00 53.88 83 TYR A O 1
ATOM 692 N N . THR A 1 84 ? -34.230 4.884 48.092 1.00 57.75 84 THR A N 1
ATOM 693 C CA . THR A 1 84 ? -35.222 5.950 47.866 1.00 57.75 84 THR A CA 1
ATOM 694 C C . THR A 1 84 ? -36.615 5.398 47.574 1.00 57.75 84 THR A C 1
ATOM 696 O O . THR A 1 84 ? -37.598 5.958 48.056 1.00 57.75 84 THR A O 1
ATOM 699 N N . LEU A 1 85 ? -36.721 4.270 46.861 1.00 54.19 85 LEU A N 1
ATOM 700 C CA . LEU A 1 85 ? -38.015 3.657 46.541 1.00 54.19 85 LEU A CA 1
ATOM 701 C C . LEU A 1 85 ? -38.729 3.085 47.779 1.00 54.19 85 LEU A C 1
ATOM 703 O O . LEU A 1 85 ? -39.953 3.010 47.809 1.00 54.19 85 LEU A O 1
ATOM 707 N N . LYS A 1 86 ? -37.976 2.700 48.816 1.00 52.91 86 LYS A N 1
ATOM 708 C CA . LYS A 1 86 ? -38.513 2.103 50.049 1.00 52.91 86 LYS A CA 1
ATOM 709 C C . LYS A 1 86 ? -38.954 3.120 51.106 1.00 52.91 86 LYS A C 1
ATOM 711 O O . LYS A 1 86 ? -39.581 2.719 52.076 1.00 52.91 86 LYS A O 1
ATOM 716 N N . CYS A 1 87 ? -38.641 4.405 50.931 1.00 50.69 87 CYS A N 1
ATOM 717 C CA . CYS A 1 87 ? -39.087 5.480 51.828 1.00 50.69 87 CYS A CA 1
ATOM 718 C C . CYS A 1 87 ? -40.384 6.169 51.370 1.00 50.69 87 CYS A C 1
ATOM 720 O O . CYS A 1 87 ? -40.847 7.081 52.049 1.00 50.69 87 CYS A O 1
ATOM 722 N N . ALA A 1 88 ? -40.951 5.764 50.230 1.00 52.16 88 ALA A N 1
ATOM 723 C CA . ALA A 1 88 ? -42.162 6.356 49.658 1.00 52.16 88 ALA A CA 1
ATOM 724 C C . ALA A 1 88 ? -43.416 5.463 49.779 1.00 52.16 88 ALA A C 1
ATOM 726 O O . ALA A 1 88 ? -44.423 5.765 49.138 1.00 52.16 88 ALA A O 1
ATOM 727 N N . LEU A 1 89 ? -43.361 4.385 50.576 1.00 48.50 89 LEU A N 1
ATOM 728 C CA . LEU A 1 89 ? -44.518 3.549 50.918 1.00 48.50 89 LEU A CA 1
ATOM 729 C C . LEU A 1 89 ? -44.719 3.474 52.433 1.00 48.50 89 LEU A C 1
ATOM 731 O O . LEU A 1 89 ? -43.706 3.245 53.133 1.00 48.50 89 LEU A O 1
#

Organism: Ignelater luminosus (NCBI:txid2038154)

Sequence (89 aa):
NPLVCDCELQWYKNWLKNLREKDDEMMQKKRTVCIMPQEHREYNLQNLPLEKMNCVVKAYEMPSSSSSKLFTTSPAAFCLWLYTLKCAL

InterPro domains:
  IPR032675 Leucine-rich repeat domain superfamily [G3DSA:3.80.10.10] (1-69)

Foldseek 3Di:
DAAALAPVLPVVLVVVVVVVVPDDPVVVPDFHWHAHPVVRDIDTSPDRPVVVNPDDDPPPPDPPVPPPPPPPPPVVVVVVVVVVVVVPD